Protein 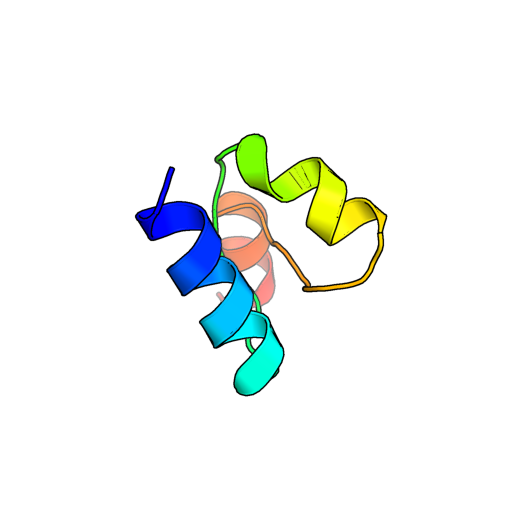AF-A0A1V5AN09-F1 (afdb_monomer)

Mean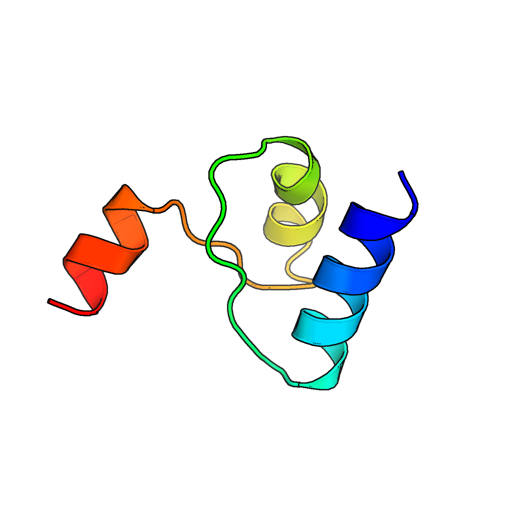 predicted aligned error: 2.61 Å

Foldseek 3Di:
DVVVVVQLVVCLVVVHEAEDPDCVCVVVCVVVSGHYHYPVRVVVVPD

Structure (mmCIF, N/CA/C/O backbone):
data_AF-A0A1V5AN09-F1
#
_entry.id   AF-A0A1V5AN09-F1
#
loop_
_atom_site.group_PDB
_atom_site.id
_atom_site.type_symbol
_atom_site.label_atom_id
_atom_site.label_alt_id
_atom_site.label_comp_id
_atom_site.label_asym_id
_atom_site.label_entity_id
_atom_site.label_seq_id
_atom_site.pdbx_PDB_ins_code
_atom_site.Cartn_x
_atom_site.Cartn_y
_atom_site.Cartn_z
_atom_site.occupancy
_atom_site.B_iso_or_equiv
_atom_site.auth_seq_id
_atom_site.auth_comp_id
_atom_site.auth_asym_id
_atom_site.auth_atom_id
_atom_site.pdbx_PDB_model_num
ATOM 1 N N . MET A 1 1 ? 15.824 -5.101 1.817 1.00 62.25 1 MET A N 1
ATOM 2 C CA . MET A 1 1 ? 15.683 -4.821 0.370 1.00 62.25 1 MET A CA 1
ATOM 3 C C . MET A 1 1 ? 14.614 -5.695 -0.285 1.00 62.25 1 MET A C 1
ATOM 5 O O . MET A 1 1 ? 13.654 -5.135 -0.785 1.00 62.25 1 MET A O 1
ATOM 9 N N . ALA A 1 2 ? 14.707 -7.035 -0.266 1.00 84.56 2 ALA A N 1
ATOM 10 C CA . ALA A 1 2 ? 13.688 -7.882 -0.917 1.00 84.56 2 ALA A CA 1
ATOM 11 C C . ALA A 1 2 ? 12.290 -7.803 -0.265 1.00 84.56 2 ALA A C 1
ATOM 13 O O . ALA A 1 2 ? 11.287 -7.803 -0.971 1.00 84.56 2 ALA A O 1
ATOM 14 N N . ALA A 1 3 ? 12.222 -7.689 1.067 1.00 90.00 3 ALA A N 1
AT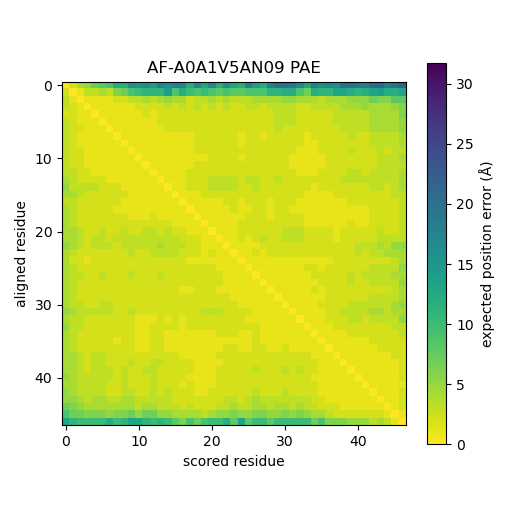OM 15 C CA . ALA A 1 3 ? 10.953 -7.616 1.794 1.00 90.00 3 ALA A CA 1
ATOM 16 C C . ALA A 1 3 ? 10.107 -6.396 1.389 1.00 90.00 3 ALA A C 1
ATOM 18 O O . ALA A 1 3 ? 8.921 -6.546 1.122 1.00 90.00 3 ALA A O 1
ATOM 19 N N . ASP A 1 4 ? 10.718 -5.216 1.257 1.00 92.38 4 ASP A N 1
ATOM 20 C CA . ASP A 1 4 ? 10.007 -3.978 0.898 1.00 92.38 4 ASP A CA 1
ATOM 21 C C . ASP A 1 4 ? 9.407 -4.069 -0.506 1.00 92.38 4 ASP A C 1
ATOM 23 O O . ASP A 1 4 ? 8.267 -3.674 -0.735 1.00 92.38 4 ASP A O 1
ATOM 27 N N . THR A 1 5 ? 10.151 -4.678 -1.437 1.00 94.62 5 THR A N 1
ATOM 28 C CA . THR A 1 5 ? 9.667 -4.920 -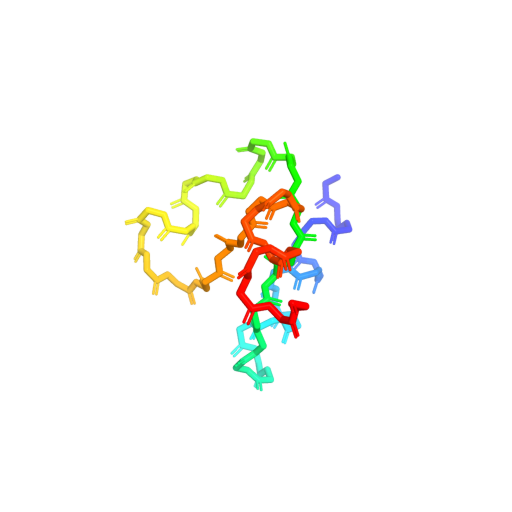2.802 1.00 94.62 5 THR A CA 1
ATOM 29 C C . THR A 1 5 ? 8.487 -5.888 -2.808 1.00 94.62 5 THR A C 1
ATOM 31 O O . THR A 1 5 ? 7.500 -5.630 -3.489 1.00 94.62 5 THR A O 1
ATOM 34 N N . VAL A 1 6 ? 8.550 -6.979 -2.036 1.00 96.25 6 VAL A N 1
ATOM 35 C CA . VAL A 1 6 ? 7.451 -7.955 -1.948 1.00 96.25 6 VAL A CA 1
ATOM 36 C C . VAL A 1 6 ? 6.215 -7.343 -1.287 1.00 96.25 6 VAL A C 1
ATOM 38 O O . VAL A 1 6 ? 5.112 -7.535 -1.796 1.00 96.25 6 VAL A O 1
ATOM 41 N N . HIS A 1 7 ? 6.374 -6.573 -0.207 1.00 93.62 7 HIS A N 1
ATOM 42 C CA . HIS A 1 7 ? 5.258 -5.875 0.436 1.00 93.62 7 HIS A CA 1
ATOM 43 C C . HIS A 1 7 ? 4.587 -4.888 -0.526 1.00 93.62 7 HIS A C 1
ATOM 45 O O . HIS A 1 7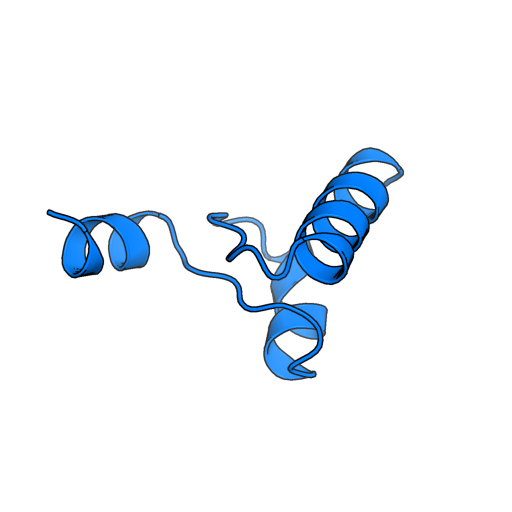 ? 3.377 -4.969 -0.731 1.00 93.62 7 HIS A O 1
ATOM 51 N N . ALA A 1 8 ? 5.365 -4.024 -1.187 1.00 95.75 8 ALA A N 1
ATOM 52 C CA . ALA A 1 8 ? 4.838 -3.060 -2.150 1.00 95.75 8 ALA A C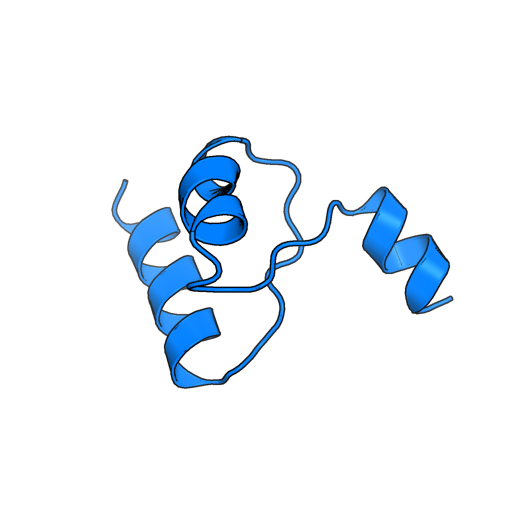A 1
ATOM 53 C C . ALA A 1 8 ? 4.174 -3.738 -3.360 1.00 95.75 8 ALA A C 1
ATOM 55 O O . ALA A 1 8 ? 3.076 -3.352 -3.756 1.00 95.75 8 ALA A O 1
ATOM 56 N N . ALA A 1 9 ? 4.798 -4.780 -3.921 1.00 97.06 9 ALA A N 1
ATOM 57 C CA . ALA A 1 9 ? 4.240 -5.534 -5.042 1.00 97.06 9 ALA A CA 1
ATOM 58 C C . ALA A 1 9 ? 2.934 -6.246 -4.667 1.00 97.06 9 ALA A C 1
ATOM 60 O O . ALA A 1 9 ? 2.009 -6.292 -5.474 1.00 97.06 9 ALA A O 1
ATOM 61 N N . THR A 1 10 ? 2.835 -6.762 -3.439 1.00 97.69 10 THR A N 1
ATOM 62 C CA . THR A 1 10 ? 1.601 -7.376 -2.936 1.00 97.69 10 THR A CA 1
ATOM 63 C C . THR A 1 10 ? 0.491 -6.335 -2.833 1.00 97.69 10 THR A C 1
ATOM 65 O O . THR A 1 10 ? -0.579 -6.556 -3.389 1.00 97.69 10 THR A O 1
ATOM 68 N N . CYS A 1 11 ? 0.753 -5.177 -2.215 1.00 97.69 11 CYS A N 1
ATOM 69 C CA . CYS A 1 11 ? -0.221 -4.086 -2.111 1.00 97.69 11 CYS A CA 1
ATOM 70 C C . CYS A 1 11 ? -0.688 -3.592 -3.485 1.00 97.69 11 CYS A C 1
ATOM 72 O O . CYS A 1 11 ? -1.887 -3.417 -3.692 1.00 97.69 11 CYS A O 1
ATOM 74 N N . LEU A 1 12 ? 0.239 -3.448 -4.438 1.00 97.69 12 LEU A N 1
ATOM 75 C CA . LEU A 1 12 ? -0.080 -3.095 -5.821 1.00 97.69 12 LEU A CA 1
ATOM 76 C C . LEU A 1 12 ? -0.970 -4.152 -6.486 1.00 97.69 12 LEU A C 1
ATOM 78 O O . LEU A 1 12 ? -1.948 -3.811 -7.144 1.00 97.69 12 LEU A O 1
ATOM 82 N N . HIS A 1 13 ? -0.645 -5.435 -6.314 1.00 98.25 13 HIS A N 1
ATOM 83 C CA . HIS A 1 13 ? -1.399 -6.531 -6.916 1.00 98.25 13 HIS A CA 1
ATOM 84 C C . HIS A 1 13 ? -2.816 -6.655 -6.344 1.00 98.25 13 HIS A C 1
ATOM 86 O O . HIS A 1 13 ? -3.759 -6.898 -7.094 1.00 98.25 13 HIS A O 1
ATOM 92 N N . THR A 1 14 ? -2.977 -6.492 -5.030 1.00 98.06 14 THR A N 1
ATOM 93 C CA . THR A 1 14 ? -4.267 -6.670 -4.350 1.00 98.06 14 THR A CA 1
ATOM 94 C C . THR A 1 14 ? -5.092 -5.387 -4.258 1.00 98.06 14 THR A C 1
ATOM 96 O O . THR A 1 14 ? -6.233 -5.446 -3.811 1.00 98.06 14 THR A O 1
ATOM 99 N N . GLY A 1 15 ? -4.523 -4.228 -4.608 1.00 96.88 15 GLY A N 1
ATOM 100 C CA . GLY A 1 15 ? -5.131 -2.918 -4.353 1.00 96.88 15 GLY A CA 1
ATOM 101 C C . GLY A 1 15 ? -5.260 -2.592 -2.860 1.00 96.88 15 GLY A C 1
ATOM 102 O O . GLY A 1 15 ? -6.194 -1.902 -2.462 1.00 96.88 15 GLY A O 1
ATOM 103 N N . ALA A 1 16 ? -4.373 -3.136 -2.019 1.00 97.56 16 ALA A N 1
ATOM 104 C CA . ALA A 1 16 ? -4.407 -2.905 -0.576 1.00 97.56 16 ALA A CA 1
ATOM 105 C C . ALA A 1 16 ? -3.621 -1.646 -0.185 1.00 97.56 16 ALA A C 1
ATOM 107 O O . ALA A 1 16 ? -2.593 -1.336 -0.787 1.00 97.56 16 ALA A O 1
ATOM 108 N N . VAL A 1 17 ? -4.061 -0.981 0.884 1.00 97.69 17 VAL A N 1
ATOM 109 C CA . VAL A 1 17 ? -3.315 0.110 1.526 1.00 97.69 17 VAL A CA 1
ATOM 110 C C . VAL A 1 17 ? -2.207 -0.479 2.399 1.00 97.69 17 VAL A C 1
ATOM 112 O O . VAL A 1 17 ? -2.465 -1.341 3.244 1.00 97.69 17 VAL A O 1
ATOM 115 N N . LEU A 1 18 ? -0.972 -0.010 2.226 1.00 97.44 18 LEU A N 1
ATOM 116 C CA . LEU A 1 18 ? 0.150 -0.384 3.083 1.00 97.44 18 LEU A CA 1
ATOM 117 C C . LEU A 1 18 ? 0.152 0.491 4.343 1.00 97.44 18 LEU A C 1
ATOM 119 O O . LEU A 1 18 ? 0.298 1.705 4.260 1.00 97.44 18 LEU A O 1
ATOM 123 N N . ILE A 1 19 ? 0.046 -0.107 5.527 1.00 97.19 19 ILE A N 1
ATOM 124 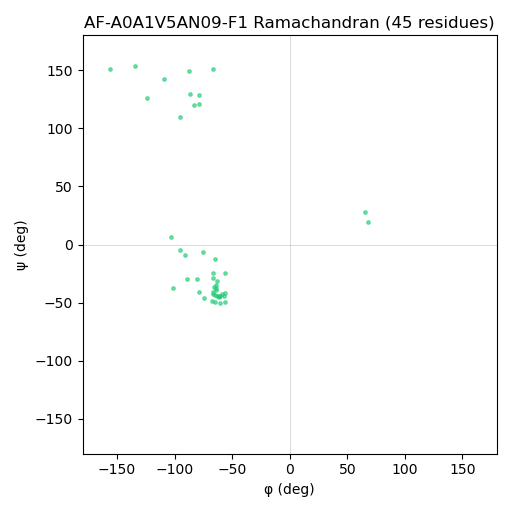C CA . ILE A 1 19 ? 0.192 0.632 6.789 1.00 97.19 19 ILE A CA 1
ATOM 125 C C . ILE A 1 19 ? 1.639 0.487 7.271 1.00 97.19 19 ILE A C 1
ATOM 127 O O . ILE A 1 19 ? 2.047 -0.596 7.689 1.00 97.19 19 ILE A O 1
ATOM 131 N N . SER A 1 20 ? 2.424 1.566 7.214 1.00 96.06 20 SER A N 1
ATOM 132 C CA . SER A 1 20 ? 3.828 1.582 7.640 1.00 96.06 20 SER A CA 1
ATOM 133 C C . SER A 1 20 ? 4.292 2.991 8.018 1.00 96.06 20 SER A C 1
ATOM 135 O O . SER A 1 20 ? 3.811 3.985 7.485 1.00 96.06 20 SER A O 1
ATOM 137 N N . ASN A 1 21 ? 5.254 3.082 8.939 1.00 96.06 21 ASN A N 1
ATOM 138 C CA . ASN A 1 21 ? 5.964 4.330 9.256 1.00 96.06 21 ASN A CA 1
ATOM 139 C C . ASN A 1 21 ? 7.380 4.366 8.645 1.00 96.06 21 ASN A C 1
ATOM 141 O O . ASN A 1 21 ? 8.153 5.267 8.968 1.00 96.06 21 ASN A O 1
ATOM 145 N N . ASP A 1 22 ? 7.740 3.372 7.828 1.00 95.31 22 ASP A N 1
ATOM 146 C CA . ASP A 1 22 ? 9.042 3.307 7.167 1.00 95.31 22 ASP A CA 1
ATOM 147 C C . ASP A 1 22 ? 9.083 4.243 5.946 1.00 95.31 22 ASP A C 1
ATOM 149 O O . ASP A 1 22 ? 8.314 4.080 4.997 1.00 95.31 22 ASP A O 1
ATOM 153 N N . ALA A 1 23 ? 10.021 5.194 5.964 1.00 95.25 23 ALA A N 1
ATOM 154 C CA . ALA A 1 23 ? 10.220 6.182 4.906 1.00 95.25 23 ALA A CA 1
ATOM 155 C C . ALA A 1 23 ? 10.674 5.570 3.566 1.00 95.25 23 ALA A C 1
ATOM 157 O O . ALA A 1 23 ? 10.621 6.236 2.530 1.00 95.25 23 ALA A O 1
ATOM 158 N N . HIS A 1 24 ? 11.092 4.298 3.536 1.00 94.81 24 HIS A N 1
ATOM 159 C CA . HIS A 1 24 ? 11.382 3.591 2.286 1.00 94.81 24 HIS A CA 1
ATOM 160 C C . HIS A 1 24 ? 10.191 3.577 1.308 1.00 94.81 24 HIS A C 1
ATOM 162 O O . HIS A 1 24 ? 10.407 3.481 0.098 1.00 94.81 24 HIS A O 1
ATOM 168 N N . PHE A 1 25 ? 8.955 3.713 1.804 1.00 96.00 25 PHE A N 1
ATOM 169 C CA . PHE A 1 25 ? 7.742 3.703 0.983 1.00 96.00 25 PHE A CA 1
ATOM 170 C C . PHE A 1 25 ? 7.228 5.098 0.587 1.00 96.00 25 PHE A C 1
ATOM 172 O O . PHE A 1 25 ? 6.311 5.190 -0.228 1.00 96.00 25 PHE A O 1
ATOM 179 N N . ASP A 1 26 ? 7.835 6.183 1.075 1.00 95.75 26 ASP A N 1
ATOM 180 C CA . ASP A 1 26 ? 7.353 7.545 0.802 1.00 95.75 26 ASP A CA 1
ATOM 181 C C . ASP A 1 26 ? 7.374 7.846 -0.704 1.00 95.75 26 ASP A C 1
ATOM 183 O O . ASP A 1 26 ? 6.384 8.286 -1.277 1.00 95.75 26 ASP A O 1
ATOM 187 N N . ARG A 1 27 ? 8.461 7.483 -1.400 1.00 96.31 27 ARG A N 1
ATOM 188 C CA . ARG A 1 27 ? 8.595 7.747 -2.845 1.00 96.31 27 ARG A CA 1
ATOM 189 C C . ARG A 1 27 ? 7.560 7.019 -3.704 1.00 96.31 27 ARG A C 1
ATOM 191 O O . ARG A 1 27 ? 7.176 7.542 -4.745 1.00 96.31 27 ARG A O 1
ATOM 198 N N . ILE A 1 28 ? 7.161 5.802 -3.322 1.00 95.19 28 ILE A N 1
ATOM 199 C CA . ILE A 1 28 ? 6.184 5.012 -4.090 1.00 95.19 28 ILE A CA 1
ATOM 200 C C . ILE A 1 28 ? 4.745 5.465 -3.792 1.00 95.19 28 ILE A C 1
ATOM 202 O O . ILE A 1 28 ? 3.904 5.424 -4.691 1.00 95.19 28 ILE A O 1
ATOM 206 N N . ASN A 1 29 ? 4.501 5.969 -2.576 1.00 97.12 29 ASN A N 1
ATOM 207 C CA . ASN A 1 29 ? 3.267 6.654 -2.196 1.00 97.12 29 ASN A CA 1
ATOM 208 C C . ASN A 1 29 ? 3.110 7.997 -2.921 1.00 97.12 29 ASN A C 1
ATOM 210 O O . ASN A 1 29 ? 2.078 8.247 -3.535 1.00 97.12 29 ASN A O 1
ATOM 214 N N . ASP A 1 30 ? 4.154 8.829 -2.924 1.00 97.56 30 ASP A N 1
ATOM 215 C CA . ASP A 1 30 ? 4.165 10.134 -3.600 1.00 97.56 30 ASP A CA 1
ATOM 216 C C . ASP A 1 30 ? 3.993 9.994 -5.119 1.00 97.56 30 ASP A C 1
ATOM 218 O O . ASP A 1 30 ? 3.403 10.853 -5.773 1.00 97.56 30 ASP A O 1
ATOM 222 N N . ALA A 1 31 ? 4.478 8.887 -5.690 1.00 97.25 31 ALA A N 1
ATOM 223 C CA . ALA A 1 31 ? 4.254 8.529 -7.087 1.00 97.25 31 ALA A CA 1
ATOM 224 C C . ALA A 1 31 ? 2.835 7.989 -7.370 1.00 97.25 31 ALA A C 1
ATOM 226 O O . ALA A 1 31 ? 2.511 7.736 -8.530 1.00 97.25 31 ALA A O 1
ATOM 227 N N . GLY A 1 32 ? 2.004 7.778 -6.344 1.00 96.44 32 GLY A N 1
ATOM 228 C CA . GLY A 1 32 ? 0.643 7.248 -6.465 1.00 96.44 32 GLY A CA 1
ATOM 229 C C . GLY A 1 32 ? 0.573 5.787 -6.920 1.00 96.44 32 GLY A C 1
ATOM 230 O O . GLY A 1 32 ? -0.457 5.362 -7.436 1.00 96.44 32 GLY A O 1
ATOM 231 N N . ILE A 1 33 ? 1.663 5.023 -6.782 1.00 97.19 33 ILE A N 1
ATOM 232 C CA . ILE A 1 33 ? 1.731 3.627 -7.248 1.00 97.19 33 ILE A CA 1
ATOM 233 C C . ILE A 1 33 ? 1.027 2.693 -6.256 1.00 97.19 33 ILE A C 1
ATOM 235 O O . ILE A 1 33 ? 0.313 1.784 -6.668 1.00 97.19 33 ILE A O 1
ATOM 239 N N . ILE A 1 34 ? 1.214 2.921 -4.956 1.00 97.31 34 ILE A N 1
ATOM 240 C CA . ILE A 1 34 ? 0.441 2.289 -3.879 1.00 97.31 34 ILE A CA 1
ATOM 241 C C . ILE A 1 34 ? 0.043 3.361 -2.867 1.00 97.31 34 ILE A C 1
ATOM 243 O O . ILE A 1 34 ? 0.752 4.354 -2.723 1.00 97.31 34 ILE A O 1
ATOM 247 N N . GLU A 1 35 ? -1.055 3.154 -2.143 1.00 97.75 35 GLU A N 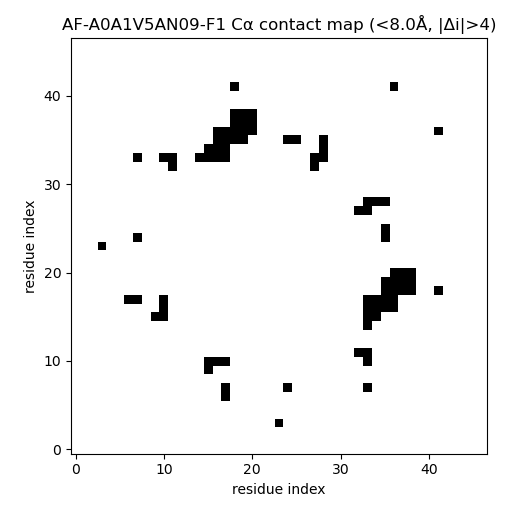1
ATOM 248 C CA . GLU A 1 35 ? -1.434 4.024 -1.027 1.00 97.75 35 GLU A CA 1
ATOM 249 C C . GLU A 1 35 ? -0.751 3.544 0.257 1.00 97.75 35 GLU A C 1
ATOM 251 O O . GLU A 1 35 ? -0.813 2.358 0.600 1.00 97.75 35 GLU A O 1
ATOM 256 N N . VAL A 1 36 ? -0.093 4.462 0.965 1.00 97.81 36 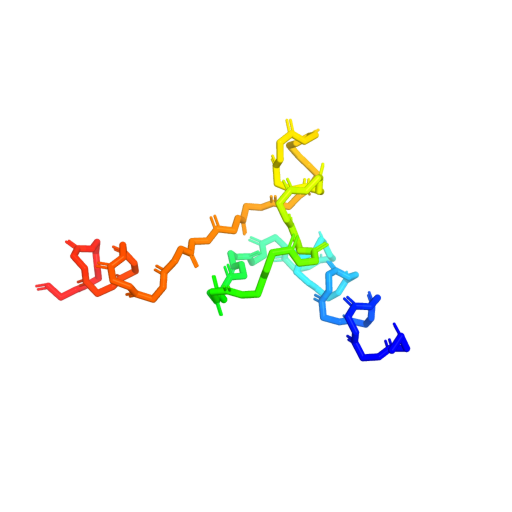VAL A N 1
ATOM 257 C CA . VAL A 1 36 ? 0.606 4.179 2.221 1.00 97.81 36 VAL A CA 1
ATOM 258 C C . VAL A 1 36 ? 0.074 5.091 3.318 1.00 97.81 36 VAL A C 1
ATOM 260 O O . VAL A 1 36 ? 0.082 6.312 3.180 1.00 97.81 36 VAL A O 1
ATOM 263 N N . TRP A 1 37 ? -0.355 4.508 4.436 1.00 98.00 37 TRP A N 1
ATOM 264 C CA . TRP A 1 37 ? -0.749 5.255 5.632 1.00 98.00 37 TRP A CA 1
ATOM 265 C C . TRP A 1 37 ? 0.263 5.066 6.747 1.00 98.00 37 TRP A C 1
ATOM 267 O O . TRP A 1 37 ? 0.723 3.952 7.018 1.00 98.00 37 TRP A O 1
ATOM 277 N N . LYS A 1 38 ? 0.510 6.142 7.497 1.00 97.06 38 LYS A N 1
ATOM 278 C CA . LYS A 1 38 ? 1.160 6.015 8.804 1.00 97.06 38 LYS A CA 1
ATOM 279 C C . LYS A 1 38 ? 0.239 5.274 9.765 1.00 97.06 38 LYS A C 1
ATOM 281 O O . LYS A 1 38 ? -0.982 5.398 9.698 1.00 97.06 38 LYS A O 1
ATOM 286 N N . ILE A 1 39 ? 0.812 4.565 10.734 1.00 97.25 39 ILE A N 1
ATOM 287 C CA . ILE A 1 39 ? 0.027 3.807 11.727 1.00 97.25 39 ILE A CA 1
ATOM 288 C C . ILE A 1 39 ? -0.960 4.723 12.468 1.00 97.25 39 ILE A C 1
ATOM 290 O O . ILE A 1 39 ? -2.119 4.369 12.667 1.00 97.25 39 ILE A O 1
ATOM 294 N N . SER A 1 40 ? -0.525 5.929 12.843 1.00 97.75 40 SER A N 1
ATOM 295 C CA . SER A 1 40 ? -1.376 6.909 13.529 1.00 97.75 40 SER A CA 1
ATOM 296 C C . SER A 1 40 ? -2.516 7.440 12.659 1.00 97.75 40 SER A C 1
ATOM 298 O O . SER A 1 40 ? -3.561 7.814 13.186 1.00 97.75 40 SER A O 1
ATOM 300 N N . GLU A 1 41 ? -2.330 7.480 11.343 1.00 97.31 41 GLU A N 1
ATOM 301 C CA . GLU A 1 41 ? -3.376 7.831 10.389 1.00 97.31 41 GLU A CA 1
ATOM 302 C C . GLU A 1 41 ? -4.369 6.682 10.222 1.00 97.31 41 GLU A C 1
ATOM 304 O O . GLU A 1 41 ? -5.573 6.908 10.316 1.00 97.31 41 GLU A O 1
ATOM 309 N N . ALA A 1 42 ? -3.872 5.454 10.062 1.00 97.44 42 ALA A N 1
ATOM 310 C CA . ALA A 1 42 ? -4.712 4.270 9.956 1.00 97.44 42 ALA A CA 1
ATOM 311 C C . ALA A 1 42 ? -5.627 4.108 11.177 1.00 97.44 42 ALA A C 1
ATOM 313 O O . ALA A 1 42 ? -6.825 3.897 11.017 1.00 97.44 42 ALA A O 1
ATOM 314 N N . ILE A 1 43 ? -5.092 4.302 12.389 1.00 98.00 43 ILE A N 1
ATOM 315 C CA . ILE A 1 43 ? -5.881 4.278 13.630 1.00 98.00 43 ILE A CA 1
ATOM 316 C C . ILE A 1 43 ? -7.031 5.287 13.569 1.00 98.00 43 ILE A C 1
ATOM 318 O O . ILE A 1 43 ? -8.162 4.906 13.824 1.00 98.00 43 ILE A O 1
ATOM 322 N N . LYS A 1 44 ? -6.767 6.542 13.183 1.00 97.94 44 LYS A N 1
ATOM 323 C CA . LYS A 1 44 ? -7.792 7.602 13.118 1.00 97.94 44 LYS A CA 1
ATOM 324 C C . LYS A 1 44 ? -8.866 7.370 12.054 1.00 97.94 44 LYS A C 1
ATOM 326 O O . LYS A 1 44 ? -9.925 7.981 12.131 1.00 97.94 44 LYS A O 1
ATOM 331 N N . ARG A 1 45 ? -8.554 6.602 11.006 1.00 96.19 45 ARG A N 1
ATOM 332 C CA . ARG A 1 45 ? -9.482 6.314 9.903 1.00 96.19 45 ARG A CA 1
ATOM 333 C C . ARG A 1 45 ? -10.339 5.076 10.170 1.00 96.19 45 ARG A C 1
ATOM 335 O O . ARG A 1 45 ? -11.435 4.992 9.627 1.00 96.19 45 ARG A O 1
ATOM 342 N N . ILE A 1 46 ? -9.819 4.108 10.929 1.00 95.06 46 ILE A N 1
ATOM 343 C CA . ILE A 1 46 ? -10.432 2.782 11.107 1.00 95.06 46 ILE A CA 1
ATOM 344 C C . ILE A 1 46 ? -11.173 2.659 12.446 1.00 95.06 46 ILE A C 1
ATOM 346 O O . ILE A 1 46 ? -12.204 1.989 12.495 1.00 95.06 46 ILE A O 1
ATOM 350 N N . LEU A 1 47 ? -10.639 3.257 13.515 1.00 90.06 47 LEU A N 1
ATOM 351 C CA . LEU A 1 47 ? -11.244 3.280 14.852 1.00 90.06 47 LEU A CA 1
ATOM 352 C C . LEU A 1 47 ? -11.942 4.619 15.097 1.00 90.06 47 LEU A C 1
ATOM 354 O O . LEU A 1 47 ? -13.034 4.583 15.703 1.00 90.06 47 LEU A O 1
#

Nearest PDB structures (foldseek):
  3h87-assembly1_B  TM=8.019E-01  e=9.222E-01  Mycobacterium tuberculosis H37Rv
  1o4w-assembly1_A-2  TM=7.856E-01  e=9.222E-01  Archaeoglobus fulgidus
  3ix7-assembly1_B  TM=6.544E-01  e=8.593E-01  Thermus thermophilus HB8
  5sv2-assembly1_A-2  TM=8.008E-01  e=2.154E+00  Mycobacterium tuberculosis H37Rv
  5f4h-assembly1_B  TM=7.421E-01  e=1.742E+00  Saccharolobus islandicus L.S.2.15

Radius of gyration: 10.42 Å; Cα contacts (8 Å, |Δi|>4): 43; chains: 1; bounding box: 27×18×22 Å

Sequence (47 aa):
MAADTVHAATCLHTGAVLISNDAHFDRINDAGIIEVWKISEAIKRIL

Secondary structure (DSSP, 8-state):
-HHHHHHHHHHHHHTPPEE---GGGHHHHHTTSS-EE-HHHHHHHH-

Solvent-accessible surface area (backbone atoms only — not comparable to full-atom values): 2854 Å² total; per-residue (Å²): 116,71,64,61,53,50,53,52,50,48,26,50,73,71,72,41,72,43,76,50,82,62,71,87,50,47,68,46,33,76,67,65,67,38,54,68,34,40,57,77,53,46,48,72,75,74,108

pLDDT: mean 95.4, std 5.49, range [62.25, 98.25]